Protein AF-A0A174LRN3-F1 (afdb_monomer)

Solvent-accessible surface area (backbone atoms only — not comparable to full-atom values): 9116 Å² total; per-residue (Å²): 109,70,68,57,56,53,48,56,55,48,45,70,36,76,68,25,45,50,39,50,44,39,72,75,38,53,70,63,30,55,72,66,82,42,63,54,65,62,38,51,49,53,53,50,51,53,53,50,51,53,51,51,52,53,49,51,54,50,30,63,75,64,74,51,86,61,80,75,64,53,63,59,51,55,54,53,50,54,49,22,37,53,54,7,37,71,74,67,43,91,68,58,70,70,49,47,55,50,11,33,53,53,15,48,51,51,53,50,53,53,52,50,55,57,62,67,67,64,83,72,66,80,92,51,41,70,60,50,49,51,54,47,52,51,50,59,57,43,50,60,56,48,50,51,51,53,52,50,51,52,50,52,53,54,59,55,54,59,70,65,74,80,116

InterPro domains:
  IPR001851 ABC transporter, permease [PF02653] (4-134)

Foldseek 3Di:
DVVLVVVVVVLPDPLNVLLVVCVVPVVVCVVVPHDSVVSVVVVVVVVVVVLVVVQVVVCVVVVHDDPVVSVVVVVLQVLLLVQLCVVQHDDDPVSSSRSSVVSVVVLVVQLVVQVVVVPDDDPCCVVVNVVSSVVVSVVVVVVVVVVVVVVVVVVV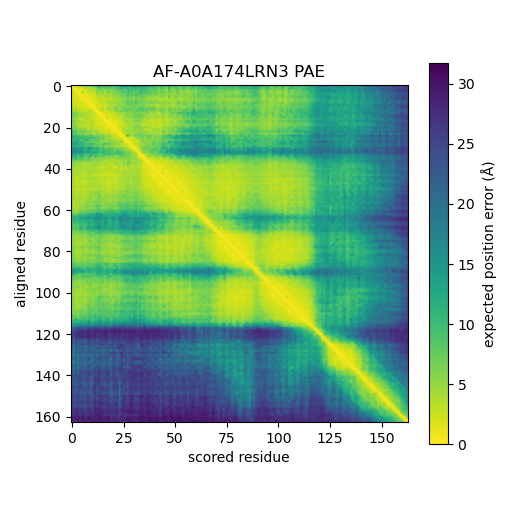VVVVVPD

Structure (mmCIF, N/CA/C/O backbone):
data_AF-A0A174LRN3-F1
#
_entry.id   AF-A0A174LRN3-F1
#
loop_
_atom_site.group_PDB
_atom_site.id
_atom_site.type_symbol
_atom_site.label_atom_id
_atom_site.label_alt_id
_atom_site.label_comp_id
_atom_site.label_asym_id
_atom_site.label_entity_id
_atom_si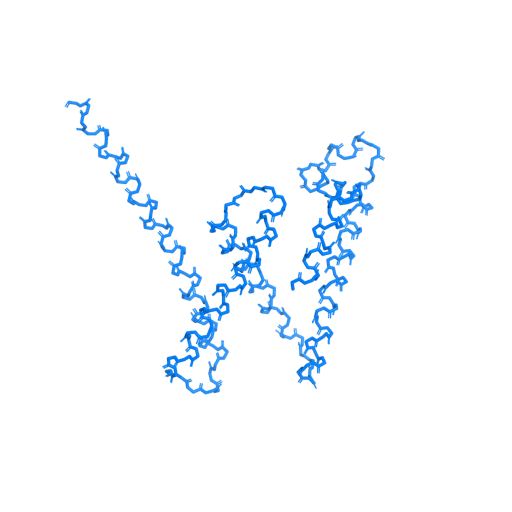te.label_seq_id
_atom_site.pdbx_PDB_ins_code
_atom_site.Cartn_x
_atom_site.Cartn_y
_atom_site.Cartn_z
_atom_site.occupancy
_atom_site.B_iso_or_equiv
_atom_site.auth_seq_id
_atom_site.auth_comp_id
_atom_site.auth_asym_id
_atom_site.auth_atom_id
_atom_site.pdbx_PDB_model_num
ATOM 1 N N . MET A 1 1 ? -6.057 -4.641 -8.594 1.00 70.81 1 MET A N 1
ATOM 2 C CA . MET A 1 1 ? -7.401 -4.181 -8.167 1.00 70.81 1 MET A CA 1
ATOM 3 C C . MET A 1 1 ? -8.215 -5.298 -7.516 1.00 70.81 1 MET A C 1
ATOM 5 O O . MET A 1 1 ? -8.666 -5.076 -6.403 1.00 70.81 1 MET A O 1
ATOM 9 N N . LEU A 1 2 ? -8.325 -6.497 -8.110 1.00 75.56 2 LEU A N 1
ATOM 10 C CA . LEU A 1 2 ? -9.038 -7.651 -7.515 1.00 75.56 2 LEU A CA 1
ATOM 11 C C . LEU A 1 2 ? -8.618 -7.983 -6.070 1.00 75.56 2 LEU A C 1
ATOM 13 O O . LEU A 1 2 ? -9.470 -8.080 -5.193 1.00 75.56 2 LEU A O 1
ATOM 17 N N . ALA A 1 3 ? -7.311 -8.053 -5.793 1.00 80.25 3 ALA A N 1
ATOM 18 C CA . ALA A 1 3 ? -6.804 -8.299 -4.438 1.00 80.25 3 ALA A CA 1
ATOM 19 C C . ALA A 1 3 ? -7.256 -7.236 -3.416 1.00 80.25 3 ALA A C 1
ATOM 21 O O . ALA A 1 3 ? -7.509 -7.561 -2.263 1.00 80.25 3 ALA A O 1
ATOM 22 N N . GLY A 1 4 ? -7.414 -5.976 -3.841 1.00 79.31 4 GLY A N 1
ATOM 23 C CA . GLY A 1 4 ? -7.894 -4.897 -2.974 1.00 79.31 4 GLY A CA 1
ATOM 24 C C . GLY A 1 4 ? -9.367 -5.056 -2.596 1.00 79.31 4 GLY A C 1
ATOM 25 O O . GLY A 1 4 ? -9.726 -4.827 -1.447 1.00 79.31 4 GLY A O 1
ATOM 26 N N . VAL A 1 5 ? -10.207 -5.513 -3.529 1.00 81.38 5 VAL A N 1
ATOM 27 C CA . VAL A 1 5 ? -11.627 -5.803 -3.260 1.00 81.38 5 VAL A CA 1
ATOM 28 C C . VAL A 1 5 ? -11.760 -6.971 -2.284 1.00 81.38 5 VAL A C 1
ATOM 30 O O . VAL A 1 5 ? -12.512 -6.882 -1.315 1.00 81.38 5 VAL A O 1
ATOM 33 N N . LEU A 1 6 ? -10.972 -8.030 -2.491 1.00 82.19 6 LEU A N 1
ATOM 34 C CA . LEU A 1 6 ? -10.947 -9.188 -1.599 1.00 82.19 6 LEU A CA 1
ATOM 35 C C . LEU A 1 6 ? -10.508 -8.800 -0.178 1.00 82.19 6 LEU A C 1
ATOM 37 O O . LEU A 1 6 ? -11.086 -9.260 0.802 1.00 82.19 6 LEU A O 1
ATOM 41 N N . LEU A 1 7 ? -9.517 -7.910 -0.067 1.00 82.88 7 LEU A N 1
ATOM 42 C CA . LEU A 1 7 ? -9.003 -7.417 1.210 1.00 82.88 7 LEU A CA 1
ATOM 43 C C . LEU A 1 7 ? -10.041 -6.557 1.938 1.00 82.88 7 LEU A C 1
ATOM 45 O O . LEU A 1 7 ? -10.243 -6.725 3.137 1.00 82.88 7 LEU A O 1
ATOM 49 N N . VAL A 1 8 ? -10.748 -5.680 1.221 1.00 81.94 8 VAL A N 1
ATOM 50 C CA . VAL A 1 8 ? -11.858 -4.896 1.785 1.00 81.94 8 VAL A CA 1
ATOM 51 C C . VAL A 1 8 ? -12.964 -5.809 2.317 1.00 81.94 8 VAL A C 1
ATOM 53 O O . VAL A 1 8 ? -13.452 -5.583 3.422 1.00 81.94 8 VAL A O 1
ATOM 56 N N . ALA A 1 9 ? -13.322 -6.860 1.575 1.00 80.38 9 ALA A N 1
ATOM 57 C CA . ALA A 1 9 ? -14.300 -7.845 2.030 1.00 80.38 9 ALA A CA 1
ATOM 58 C C . ALA A 1 9 ? -13.802 -8.610 3.270 1.00 80.38 9 ALA A C 1
ATOM 60 O O . ALA A 1 9 ? -14.537 -8.745 4.247 1.00 80.38 9 ALA A O 1
ATOM 61 N N . PHE A 1 10 ? -12.536 -9.040 3.275 1.00 82.81 10 PHE A N 1
ATOM 62 C CA . PHE A 1 10 ? -11.912 -9.722 4.411 1.00 82.81 10 PHE A CA 1
ATOM 63 C C . PHE A 1 10 ? -11.890 -8.849 5.673 1.00 82.81 10 PHE A C 1
ATOM 65 O O . PHE A 1 10 ? -12.254 -9.314 6.754 1.00 82.81 10 PHE A O 1
ATOM 72 N N . LEU A 1 11 ? -11.547 -7.566 5.550 1.00 78.88 11 LEU A N 1
ATOM 73 C CA . LEU A 1 11 ? -11.537 -6.640 6.685 1.00 78.88 11 LEU A CA 1
ATOM 74 C C . LEU A 1 11 ? -12.944 -6.247 7.174 1.00 78.88 11 LEU A C 1
ATOM 76 O O . LEU A 1 11 ? -13.070 -5.713 8.275 1.00 78.88 11 LEU A O 1
ATOM 80 N N . GLY A 1 12 ? -13.994 -6.538 6.402 1.00 79.62 12 GLY A N 1
ATOM 81 C CA . GLY A 1 12 ? -15.388 -6.431 6.841 1.00 79.62 12 GLY A CA 1
ATOM 82 C C . GLY A 1 12 ? -15.870 -7.604 7.704 1.00 79.62 12 GLY A C 1
ATOM 83 O O . GLY A 1 12 ? -16.946 -7.525 8.292 1.00 79.62 12 GLY A O 1
ATOM 84 N N . THR A 1 13 ? -15.101 -8.694 7.802 1.00 85.56 13 THR A N 1
ATOM 85 C CA . THR A 1 13 ? -15.461 -9.869 8.617 1.00 85.56 13 THR A CA 1
ATOM 86 C C . THR A 1 13 ? -15.170 -9.658 10.109 1.00 85.56 13 THR A C 1
ATOM 88 O O . THR A 1 13 ? -14.479 -8.717 10.493 1.00 85.56 13 THR A O 1
ATOM 91 N N . ARG A 1 14 ? -15.640 -10.569 10.978 1.00 79.69 14 ARG A N 1
ATOM 92 C CA . ARG A 1 14 ? -15.370 -10.525 12.433 1.00 79.69 14 ARG A CA 1
ATOM 93 C C . ARG A 1 14 ? -13.873 -10.470 12.764 1.00 79.69 14 ARG A C 1
ATOM 95 O O . ARG A 1 14 ? -13.481 -9.704 13.638 1.00 79.69 14 ARG A O 1
ATOM 102 N N . LEU A 1 15 ? -13.055 -11.233 12.035 1.00 79.50 15 LEU A N 1
ATOM 103 C CA . LEU A 1 15 ? -11.591 -11.208 12.150 1.00 79.50 15 LEU A CA 1
ATOM 104 C C . LEU A 1 15 ? -11.001 -9.884 11.644 1.00 79.50 15 LEU A C 1
ATOM 106 O O . LEU A 1 15 ? -10.091 -9.326 12.246 1.00 79.50 15 LEU A O 1
ATOM 110 N N . GLY A 1 16 ? -11.544 -9.338 10.559 1.00 82.19 16 GLY A N 1
ATOM 111 C CA . GLY A 1 16 ? -11.157 -8.027 10.041 1.00 82.19 16 GLY A CA 1
ATOM 112 C C . GLY A 1 16 ? -11.410 -6.879 11.021 1.00 82.19 16 GLY A C 1
ATOM 113 O O . GLY A 1 16 ? -10.548 -6.027 11.249 1.00 82.19 16 GLY A O 1
ATOM 114 N N . LEU A 1 17 ? -12.582 -6.894 11.654 1.00 81.50 17 LEU A N 1
ATOM 115 C CA . LEU A 1 17 ? -12.982 -5.916 12.661 1.00 81.50 17 LEU A CA 1
ATOM 116 C C . LEU A 1 17 ? -12.134 -6.028 13.933 1.00 81.50 17 LEU A C 1
ATOM 118 O O . LEU A 1 17 ? -11.754 -4.997 14.485 1.00 81.50 17 LEU A O 1
ATOM 122 N N . SER A 1 18 ? -11.770 -7.242 14.368 1.00 81.31 18 SER A N 1
ATOM 123 C CA . SER A 1 18 ? -10.875 -7.425 15.518 1.00 81.31 18 SER A CA 1
ATOM 124 C C . SER A 1 18 ? -9.456 -6.928 15.229 1.00 81.31 18 SER A C 1
ATOM 126 O O . SER A 1 18 ? -8.851 -6.288 16.091 1.00 81.31 18 SER A O 1
ATOM 128 N N . ILE A 1 19 ? -8.942 -7.132 14.007 1.00 83.81 19 ILE A N 1
ATOM 129 C CA . ILE A 1 19 ? -7.662 -6.552 13.555 1.00 83.81 19 ILE A CA 1
ATOM 130 C C . ILE A 1 19 ? -7.709 -5.030 13.630 1.00 83.81 19 ILE A C 1
ATOM 132 O O . ILE A 1 19 ? -6.785 -4.404 14.151 1.00 83.81 19 ILE A O 1
ATOM 136 N N . ARG A 1 20 ? -8.810 -4.429 13.182 1.00 81.75 20 ARG A N 1
ATOM 137 C CA . ARG A 1 20 ? -8.974 -2.978 13.202 1.00 81.75 20 ARG A CA 1
ATOM 138 C C . ARG A 1 20 ? -9.094 -2.417 14.618 1.00 81.75 20 ARG A C 1
ATOM 140 O O . ARG A 1 20 ? -8.432 -1.432 14.923 1.00 81.75 20 ARG A O 1
ATOM 147 N N . ALA A 1 21 ? -9.863 -3.074 15.485 1.00 80.25 21 ALA A N 1
ATOM 148 C CA . ALA A 1 21 ? -9.975 -2.708 16.896 1.00 80.25 21 ALA A CA 1
ATOM 149 C C . ALA A 1 21 ? -8.620 -2.800 17.618 1.00 80.25 21 ALA A C 1
ATOM 151 O O . ALA A 1 21 ? -8.287 -1.933 18.419 1.00 80.25 21 ALA A O 1
ATOM 152 N N . THR A 1 22 ? -7.803 -3.804 17.276 1.00 82.56 22 THR A N 1
ATOM 153 C CA . THR A 1 22 ? -6.445 -3.963 17.828 1.00 82.56 22 THR A CA 1
ATOM 154 C C . THR A 1 22 ? -5.500 -2.858 17.354 1.00 82.56 22 THR A C 1
ATOM 156 O O . THR A 1 22 ? -4.589 -2.474 18.084 1.00 82.56 22 THR A O 1
ATOM 159 N N . GLY A 1 23 ? -5.705 -2.346 16.137 1.00 78.12 23 GLY A N 1
ATOM 160 C CA . GLY A 1 23 ? -4.957 -1.211 15.596 1.00 78.12 23 GLY A CA 1
ATOM 161 C C . GLY A 1 23 ? -5.344 0.136 16.210 1.00 78.12 23 GLY A C 1
ATOM 162 O O . GLY A 1 23 ? -4.478 0.995 16.329 1.00 78.12 23 GLY A O 1
ATOM 163 N N . ASP A 1 24 ? -6.609 0.307 16.603 1.00 81.25 24 ASP A N 1
ATOM 164 C CA . ASP A 1 24 ? -7.126 1.548 17.197 1.00 81.25 24 ASP A CA 1
ATOM 165 C C . ASP A 1 24 ? -6.799 1.637 18.695 1.00 81.25 24 ASP A C 1
ATOM 167 O O . ASP A 1 24 ? -6.267 2.639 19.166 1.00 81.25 24 ASP A O 1
ATOM 171 N N . ASN A 1 25 ? -7.029 0.553 19.449 1.00 79.25 25 ASN A N 1
ATOM 172 C CA . ASN A 1 25 ? -6.640 0.498 20.853 1.00 79.25 25 ASN A CA 1
ATOM 173 C C . ASN A 1 25 ? -6.343 -0.929 21.342 1.00 79.25 25 ASN A C 1
ATOM 175 O O . ASN A 1 25 ? -7.246 -1.736 21.585 1.00 79.25 25 ASN A O 1
ATOM 179 N N . ARG A 1 26 ? -5.058 -1.225 21.567 1.00 74.44 26 ARG A N 1
ATOM 180 C CA . ARG A 1 26 ? -4.610 -2.539 22.059 1.00 74.44 26 ARG A CA 1
ATOM 181 C C . ARG A 1 26 ? -5.108 -2.846 23.469 1.00 74.44 26 ARG A C 1
ATOM 183 O O . ARG A 1 26 ? -5.411 -4.005 23.753 1.00 74.44 26 ARG A O 1
ATOM 190 N N . ASP A 1 27 ? -5.234 -1.832 24.321 1.00 73.25 27 ASP A N 1
ATOM 191 C CA . ASP A 1 27 ? -5.643 -2.016 25.716 1.00 73.25 27 ASP A CA 1
ATOM 192 C C . ASP A 1 27 ? -7.126 -2.398 25.831 1.00 73.25 27 ASP A C 1
ATOM 194 O O . ASP A 1 27 ? -7.485 -3.251 26.641 1.00 73.25 27 ASP A O 1
ATOM 198 N N . MET A 1 28 ? -7.977 -1.868 24.943 1.00 75.12 28 MET A N 1
ATOM 199 C CA . MET A 1 28 ? -9.397 -2.238 24.851 1.00 75.12 28 MET A CA 1
ATOM 200 C C . MET A 1 28 ? -9.599 -3.685 24.376 1.00 75.12 28 MET A C 1
ATOM 202 O O . MET A 1 28 ? -10.490 -4.392 24.846 1.00 75.12 28 MET A O 1
ATOM 206 N N . VAL A 1 29 ? -8.775 -4.149 23.434 1.00 75.00 29 VAL A N 1
ATOM 207 C CA . VAL A 1 29 ? -8.866 -5.528 22.931 1.00 75.00 29 VAL A CA 1
ATOM 208 C C . VAL A 1 29 ? -8.379 -6.519 23.985 1.00 75.00 29 VAL A C 1
ATOM 210 O O . VAL A 1 29 ? -9.004 -7.562 24.176 1.00 75.00 29 VAL A O 1
ATOM 213 N N . ARG A 1 30 ? -7.322 -6.159 24.724 1.00 72.94 30 ARG A N 1
ATOM 214 C CA . ARG A 1 30 ? -6.778 -6.973 25.815 1.00 72.94 30 ARG A CA 1
ATOM 215 C C . ARG A 1 30 ? -7.777 -7.159 26.964 1.00 72.94 30 ARG A C 1
ATOM 217 O O . ARG A 1 30 ? -7.782 -8.230 27.565 1.00 72.94 30 ARG A O 1
ATOM 224 N N . SER A 1 31 ? -8.623 -6.166 27.251 1.00 73.00 31 SER A N 1
ATOM 225 C CA . SER A 1 31 ? -9.692 -6.283 28.255 1.00 73.00 31 SER A CA 1
ATOM 226 C C . SER A 1 31 ? -10.938 -7.025 27.749 1.00 73.00 31 SER A C 1
ATOM 228 O O . SER A 1 31 ? -11.658 -7.607 28.554 1.00 73.00 31 SER A O 1
ATOM 230 N N . SER A 1 32 ? -11.168 -7.084 26.431 1.00 70.25 32 SER A N 1
ATOM 231 C CA . SER A 1 32 ? -12.334 -7.746 25.809 1.00 70.25 32 SER A CA 1
ATOM 232 C C . SER A 1 32 ? -12.154 -9.251 25.539 1.00 70.25 32 SER A C 1
ATOM 234 O O . SER A 1 32 ? -12.770 -9.790 24.622 1.00 70.25 32 SER A O 1
ATOM 236 N N . SER A 1 33 ? -11.296 -9.949 26.293 1.00 71.88 33 SER A N 1
ATOM 237 C CA . SER A 1 33 ? -10.995 -11.390 26.130 1.00 71.88 33 SER A CA 1
ATOM 238 C C . SER A 1 33 ? -10.449 -11.811 24.751 1.00 71.88 33 SER A C 1
ATOM 240 O O . SER A 1 33 ? -10.318 -13.004 24.476 1.00 71.88 33 SER A O 1
ATOM 242 N N . ILE A 1 34 ? -10.087 -10.864 23.881 1.00 73.31 34 ILE A N 1
ATOM 243 C CA . ILE A 1 34 ? -9.491 -11.137 22.570 1.00 73.31 34 ILE A CA 1
ATOM 244 C C . ILE A 1 34 ? -7.972 -11.039 22.707 1.00 73.31 34 ILE A C 1
ATOM 246 O O . ILE A 1 34 ? -7.445 -10.062 23.233 1.00 73.31 34 ILE A O 1
ATOM 250 N N . ASN A 1 35 ? -7.242 -12.037 22.205 1.00 79.69 35 ASN A N 1
ATOM 251 C CA . ASN A 1 35 ? -5.783 -12.011 22.242 1.00 79.69 35 ASN A CA 1
ATOM 252 C C . ASN A 1 35 ? -5.235 -11.026 21.178 1.00 79.69 35 ASN A C 1
ATOM 254 O O . ASN A 1 35 ? -5.363 -11.297 19.973 1.00 79.69 35 ASN A O 1
ATOM 258 N N . PRO A 1 36 ? -4.597 -9.905 21.579 1.00 79.75 36 PRO A N 1
ATOM 259 C CA . PRO A 1 36 ? -4.071 -8.927 20.630 1.00 79.75 36 PRO A CA 1
ATOM 260 C C . PRO A 1 36 ? -2.939 -9.524 19.789 1.00 79.75 36 PRO A C 1
ATOM 262 O O . PRO A 1 36 ? -2.845 -9.239 18.598 1.00 79.75 36 PRO A O 1
ATOM 265 N N . ASN A 1 37 ? -2.113 -10.399 20.378 1.00 84.25 37 ASN A N 1
ATOM 266 C CA . ASN A 1 37 ? -0.981 -11.019 19.689 1.00 84.25 37 ASN A CA 1
ATOM 267 C C . ASN A 1 37 ? -1.459 -11.925 18.553 1.00 84.25 37 ASN A C 1
ATOM 269 O O . ASN A 1 37 ? -0.927 -11.838 17.454 1.00 84.25 37 ASN A O 1
ATOM 273 N N . PHE A 1 38 ? -2.500 -12.734 18.778 1.00 83.94 38 PHE A N 1
ATOM 274 C CA . PHE A 1 38 ? -3.080 -13.576 17.723 1.00 83.94 38 PHE A CA 1
ATOM 275 C C . PHE A 1 38 ? -3.594 -12.735 16.549 1.00 83.94 38 PHE A C 1
ATOM 277 O O . PHE A 1 38 ? -3.319 -13.023 15.385 1.00 83.94 38 PHE A O 1
ATOM 284 N N . THR A 1 39 ? -4.282 -11.643 16.869 1.00 85.75 39 THR A N 1
ATOM 285 C CA . THR A 1 39 ? -4.856 -10.739 15.874 1.00 85.75 39 THR A CA 1
ATOM 286 C C . THR A 1 39 ? -3.773 -10.014 15.059 1.00 85.75 39 THR A C 1
ATOM 288 O O . THR A 1 39 ? -3.875 -9.922 13.834 1.00 85.75 39 THR A O 1
ATOM 291 N N . ILE A 1 40 ? -2.702 -9.553 15.714 1.00 87.19 40 ILE A N 1
ATOM 292 C CA . ILE A 1 40 ? -1.537 -8.940 15.055 1.00 87.19 40 ILE A CA 1
ATOM 293 C C . ILE A 1 40 ? -0.827 -9.955 14.158 1.00 87.19 40 ILE A C 1
ATOM 295 O O . ILE A 1 40 ? -0.509 -9.626 13.017 1.00 87.19 40 ILE A O 1
ATOM 299 N N . THR A 1 41 ? -0.609 -11.182 14.638 1.00 89.25 41 THR A N 1
ATOM 300 C CA . THR A 1 41 ? 0.047 -12.242 13.864 1.00 89.25 41 THR A CA 1
ATOM 301 C C . THR A 1 41 ? -0.727 -12.553 12.591 1.00 89.25 41 THR A C 1
ATOM 303 O O . THR A 1 41 ? -0.126 -12.589 11.522 1.00 89.25 41 THR A O 1
ATOM 306 N N . ILE A 1 42 ? -2.056 -12.693 12.660 1.00 88.00 42 ILE A N 1
ATOM 307 C CA . ILE A 1 42 ? -2.882 -12.907 11.461 1.00 88.00 42 ILE A CA 1
ATOM 308 C C . ILE A 1 42 ? -2.733 -11.738 10.486 1.00 88.00 42 ILE A C 1
ATOM 310 O O . ILE A 1 42 ? -2.498 -11.961 9.298 1.00 88.00 42 ILE A O 1
ATOM 314 N N . GLY A 1 43 ? -2.833 -10.498 10.973 1.00 87.62 43 GLY A N 1
ATOM 315 C CA . GLY A 1 43 ? -2.669 -9.312 10.131 1.00 87.62 43 GLY A CA 1
ATOM 316 C C . GLY A 1 43 ? -1.305 -9.273 9.435 1.00 87.62 43 GLY A C 1
ATOM 317 O O . GLY A 1 43 ? -1.231 -9.029 8.230 1.00 87.62 43 GLY A O 1
ATOM 318 N N . LEU A 1 44 ? -0.235 -9.582 10.172 1.00 89.44 44 LEU A N 1
ATOM 319 C CA . LEU A 1 44 ? 1.130 -9.611 9.654 1.00 89.44 44 LEU A CA 1
ATOM 320 C C . LEU A 1 44 ? 1.333 -10.748 8.642 1.00 89.44 44 LEU A C 1
ATOM 322 O O . LEU A 1 44 ? 1.920 -10.528 7.584 1.00 89.44 44 LEU A O 1
ATOM 326 N N . CYS A 1 45 ? 0.805 -11.942 8.921 1.00 91.44 45 CYS A N 1
ATOM 327 C CA . CYS A 1 45 ? 0.835 -13.076 7.999 1.00 91.44 45 CYS A CA 1
ATOM 328 C C . CYS A 1 45 ? 0.129 -12.744 6.680 1.00 91.44 45 CYS A C 1
ATOM 330 O O . CYS A 1 45 ? 0.692 -12.991 5.617 1.00 91.44 45 CYS A O 1
ATOM 332 N N . VAL A 1 46 ? -1.063 -12.140 6.729 1.00 90.00 46 VAL A N 1
ATOM 333 C CA . VAL A 1 46 ? -1.813 -11.750 5.523 1.00 90.00 46 VAL A CA 1
ATOM 334 C C . VAL A 1 46 ? -1.067 -10.669 4.733 1.00 90.00 46 VAL A C 1
ATOM 336 O O . VAL A 1 46 ? -0.942 -10.781 3.513 1.00 90.00 46 VAL A O 1
ATOM 339 N N . ALA A 1 47 ? -0.526 -9.650 5.407 1.00 88.94 47 ALA A N 1
ATOM 340 C CA . ALA A 1 47 ? 0.246 -8.589 4.757 1.00 88.94 47 ALA A CA 1
ATOM 341 C C . ALA A 1 47 ? 1.507 -9.133 4.062 1.00 88.94 47 ALA A C 1
ATOM 343 O O . ALA A 1 47 ? 1.777 -8.803 2.902 1.00 88.94 47 ALA A O 1
ATOM 344 N N . ASN A 1 48 ? 2.247 -10.014 4.739 1.00 92.38 48 ASN A N 1
ATOM 345 C CA . ASN A 1 48 ? 3.453 -10.631 4.192 1.00 92.38 48 ASN A CA 1
ATOM 346 C C . ASN A 1 48 ? 3.136 -11.616 3.063 1.00 92.38 48 ASN A C 1
ATOM 348 O O . ASN A 1 48 ? 3.844 -11.621 2.058 1.00 92.38 48 ASN A O 1
ATOM 352 N N . ALA A 1 49 ? 2.053 -12.391 3.168 1.00 91.88 49 ALA A N 1
ATOM 353 C CA . ALA A 1 49 ? 1.619 -13.296 2.106 1.00 91.88 49 ALA A CA 1
ATOM 354 C C . ALA A 1 49 ? 1.277 -12.534 0.816 1.00 91.88 49 ALA A C 1
ATOM 356 O O . ALA A 1 49 ? 1.736 -12.906 -0.262 1.00 91.88 49 ALA A O 1
ATOM 357 N N . L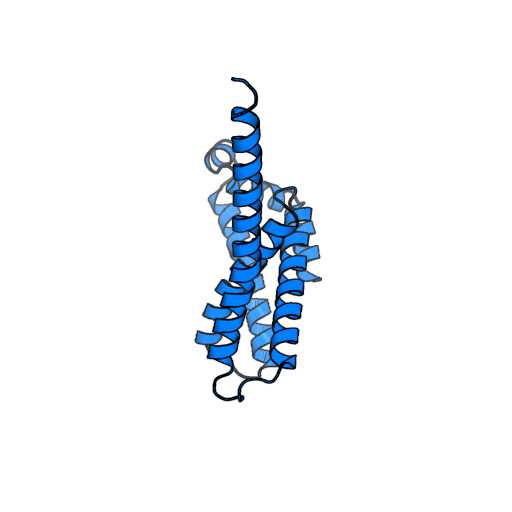EU A 1 50 ? 0.532 -11.428 0.918 1.00 89.12 50 LEU A N 1
ATOM 358 C CA . LEU A 1 50 ? 0.203 -10.579 -0.232 1.00 89.12 50 LEU A CA 1
ATOM 359 C C . LEU A 1 50 ? 1.444 -9.909 -0.834 1.00 89.12 50 LEU A C 1
ATOM 361 O O . LEU A 1 50 ? 1.573 -9.835 -2.057 1.00 89.12 50 LEU A O 1
ATOM 365 N N . THR A 1 51 ? 2.366 -9.452 0.015 1.00 88.75 51 THR A N 1
ATOM 366 C CA . THR A 1 51 ? 3.628 -8.837 -0.422 1.00 88.75 51 THR A CA 1
ATOM 367 C C . THR A 1 51 ? 4.501 -9.851 -1.160 1.00 88.75 51 THR A C 1
ATOM 369 O O . THR A 1 51 ? 4.959 -9.575 -2.269 1.00 88.75 51 THR A O 1
ATOM 372 N N . GLY A 1 52 ? 4.670 -11.051 -0.597 1.00 88.94 52 GLY A N 1
ATOM 373 C CA . GLY A 1 52 ? 5.423 -12.142 -1.213 1.00 88.94 52 GLY A CA 1
ATOM 374 C C . GLY A 1 52 ? 4.805 -12.613 -2.527 1.00 88.94 52 GLY A C 1
ATOM 375 O O . GLY A 1 52 ? 5.516 -12.754 -3.519 1.00 88.94 52 GLY A O 1
ATOM 376 N N . LEU A 1 53 ? 3.478 -12.764 -2.577 1.00 90.12 53 LEU A N 1
ATOM 377 C CA . LEU A 1 53 ? 2.753 -13.122 -3.800 1.00 90.12 53 LEU A CA 1
ATOM 378 C C . LEU A 1 53 ? 2.946 -12.065 -4.897 1.00 90.12 53 LEU A C 1
ATOM 380 O O . LEU A 1 53 ? 3.246 -12.405 -6.040 1.00 90.12 53 LEU A O 1
ATOM 384 N N . SER A 1 54 ? 2.833 -10.779 -4.552 1.00 87.81 54 SER A N 1
ATOM 385 C CA . SER A 1 54 ? 3.099 -9.691 -5.498 1.00 87.81 54 SER A CA 1
ATOM 386 C C . SER A 1 54 ? 4.548 -9.717 -5.992 1.00 87.81 54 SER A C 1
ATOM 388 O O . SER A 1 54 ? 4.787 -9.518 -7.181 1.00 87.81 54 SER A O 1
ATOM 390 N N . GLY A 1 55 ? 5.510 -9.976 -5.103 1.00 85.75 55 GLY A N 1
ATOM 391 C CA . GLY A 1 55 ? 6.924 -10.106 -5.455 1.00 85.75 55 GLY A CA 1
ATOM 392 C C . GLY A 1 55 ? 7.190 -11.277 -6.400 1.00 85.75 55 GLY A C 1
ATOM 393 O O . GLY A 1 55 ? 7.884 -11.106 -7.398 1.00 85.75 55 GLY A O 1
ATOM 394 N N . ALA A 1 56 ? 6.576 -12.436 -6.149 1.00 87.75 56 ALA A N 1
ATOM 395 C CA . ALA A 1 56 ? 6.698 -13.619 -6.997 1.00 87.75 56 ALA A CA 1
ATOM 396 C C . ALA A 1 56 ? 6.165 -13.369 -8.417 1.00 87.75 56 ALA A C 1
ATOM 398 O O . ALA A 1 56 ? 6.835 -13.705 -9.392 1.00 87.75 56 ALA A O 1
ATOM 399 N N . VAL A 1 57 ? 5.000 -12.723 -8.548 1.00 88.69 57 VAL A N 1
ATOM 400 C CA . VAL A 1 57 ? 4.421 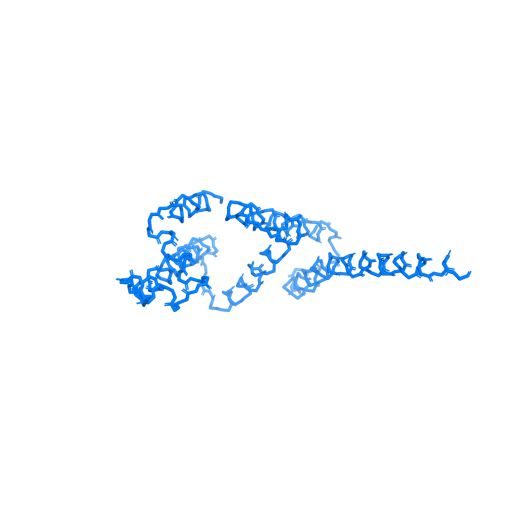-12.365 -9.857 1.00 88.69 57 VAL A CA 1
ATOM 401 C C . VAL A 1 57 ? 5.329 -11.396 -10.619 1.00 88.69 57 VAL A C 1
ATOM 403 O O . VAL A 1 57 ? 5.546 -11.559 -11.819 1.00 88.69 57 VAL A O 1
ATOM 406 N N . VAL A 1 58 ? 5.899 -10.402 -9.933 1.00 84.38 58 VAL A N 1
ATOM 407 C CA . VAL A 1 58 ? 6.826 -9.442 -10.550 1.00 84.38 58 VAL A CA 1
ATOM 408 C C . VAL A 1 58 ? 8.141 -10.115 -10.956 1.00 84.38 58 VAL A C 1
ATOM 410 O O . VAL A 1 58 ? 8.633 -9.854 -12.052 1.00 84.38 58 VAL A O 1
ATOM 413 N N . GLY A 1 59 ? 8.682 -11.007 -10.124 1.00 84.88 59 GLY A N 1
ATOM 414 C CA . GLY A 1 59 ? 9.888 -11.778 -10.435 1.00 84.88 59 GLY A CA 1
ATOM 415 C C . GLY A 1 59 ? 9.700 -12.689 -11.649 1.00 84.88 59 GLY A C 1
ATOM 416 O O . GLY A 1 59 ? 10.567 -12.741 -12.520 1.00 84.88 59 GLY A O 1
ATOM 417 N N . GLN A 1 60 ? 8.533 -13.330 -11.775 1.00 87.75 60 GLN A N 1
ATOM 418 C CA . GLN A 1 60 ? 8.183 -14.088 -12.980 1.00 87.75 60 GLN A CA 1
ATOM 419 C C . GLN A 1 60 ? 8.086 -13.188 -14.219 1.00 87.75 60 GLN A C 1
ATOM 421 O O . GLN A 1 60 ? 8.610 -13.541 -15.273 1.00 87.75 60 GLN A O 1
ATOM 426 N N . ALA A 1 61 ? 7.466 -12.010 -14.098 1.00 86.19 61 ALA A N 1
ATOM 427 C CA . ALA A 1 61 ? 7.323 -11.074 -15.213 1.00 86.19 61 ALA A CA 1
ATOM 428 C C . ALA A 1 61 ? 8.670 -10.514 -15.703 1.00 86.19 61 ALA A C 1
ATOM 430 O O . ALA A 1 61 ? 8.863 -10.336 -16.905 1.00 86.19 61 ALA A O 1
ATOM 431 N N . GLN A 1 62 ? 9.606 -10.249 -14.788 1.00 81.69 62 GLN A N 1
ATOM 432 C CA . GLN A 1 62 ? 10.927 -9.704 -15.117 1.00 81.69 62 GLN A CA 1
ATOM 433 C C . GLN A 1 62 ? 11.975 -10.785 -15.427 1.00 81.69 62 GLN A C 1
ATOM 435 O O . GLN A 1 62 ? 13.062 -10.447 -15.889 1.00 81.69 62 GLN A O 1
ATOM 440 N N . LYS A 1 63 ? 11.665 -12.072 -15.189 1.00 85.19 63 LYS A N 1
ATOM 441 C CA . LYS A 1 63 ? 12.584 -13.225 -15.323 1.00 85.19 63 LYS A CA 1
ATOM 442 C C . LYS A 1 63 ? 13.903 -13.069 -14.550 1.00 85.19 63 LYS A C 1
ATOM 444 O O . LYS A 1 63 ? 14.877 -13.756 -14.841 1.00 85.19 63 LYS A O 1
ATOM 449 N N . THR A 1 64 ? 13.939 -12.166 -13.576 1.00 76.94 64 THR A N 1
ATOM 450 C CA . THR A 1 64 ? 15.105 -11.865 -12.750 1.00 76.94 64 THR A CA 1
ATOM 451 C C . THR A 1 64 ? 14.638 -11.525 -11.341 1.00 76.94 64 THR A C 1
ATOM 453 O O . THR A 1 64 ? 13.535 -11.002 -11.156 1.00 76.94 64 THR A O 1
ATOM 456 N N . ALA A 1 65 ? 15.464 -11.829 -10.344 1.00 72.12 65 ALA A N 1
ATOM 457 C CA . ALA A 1 65 ? 15.166 -11.569 -8.942 1.00 72.12 65 ALA A CA 1
ATOM 458 C C . ALA A 1 65 ? 16.346 -10.832 -8.304 1.00 72.12 65 ALA A C 1
ATOM 460 O O . ALA A 1 65 ? 17.430 -11.390 -8.167 1.00 72.12 65 ALA A O 1
ATOM 461 N N . ASP A 1 66 ? 16.122 -9.575 -7.919 1.00 76.25 66 ASP A N 1
ATOM 462 C CA . ASP A 1 66 ? 17.116 -8.732 -7.253 1.00 76.25 66 ASP A CA 1
ATOM 463 C C . ASP A 1 66 ? 16.541 -8.196 -5.934 1.00 76.25 66 ASP A C 1
ATOM 465 O O . ASP A 1 66 ? 15.432 -7.654 -5.901 1.00 76.25 66 ASP A O 1
ATOM 469 N N . ILE A 1 67 ? 17.300 -8.341 -4.844 1.00 74.19 67 ILE A N 1
ATOM 470 C CA . ILE A 1 67 ? 16.884 -7.978 -3.479 1.00 74.19 67 ILE A CA 1
ATOM 471 C C . ILE A 1 67 ? 16.710 -6.456 -3.340 1.00 74.19 67 ILE A C 1
ATOM 473 O O . ILE A 1 67 ? 15.814 -5.989 -2.634 1.00 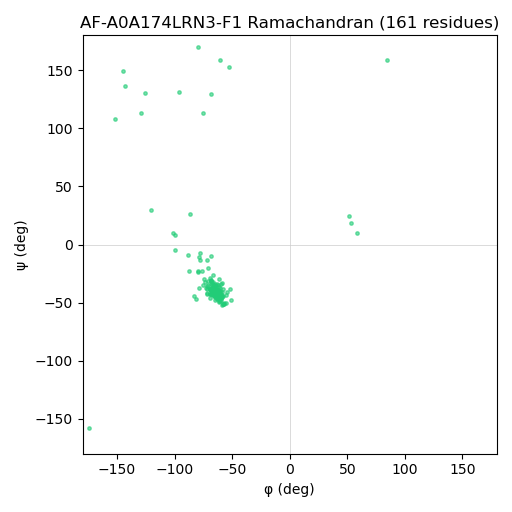74.19 67 ILE A O 1
ATOM 477 N N . ASN A 1 68 ? 17.499 -5.662 -4.067 1.00 74.06 68 ASN A N 1
ATOM 478 C CA . ASN A 1 68 ? 17.440 -4.200 -4.023 1.00 74.06 68 ASN A CA 1
ATOM 479 C C . ASN A 1 68 ? 16.172 -3.646 -4.681 1.00 74.06 68 ASN A C 1
ATOM 481 O O . ASN A 1 68 ? 15.765 -2.518 -4.395 1.00 74.06 68 ASN A O 1
ATOM 485 N N . SER A 1 69 ? 15.511 -4.434 -5.534 1.00 67.75 69 SER A N 1
ATOM 486 C CA . SER A 1 69 ? 14.276 -4.010 -6.202 1.00 67.75 69 SER A CA 1
ATOM 487 C C . SER A 1 69 ? 13.115 -3.817 -5.221 1.00 67.75 69 SER A C 1
ATOM 489 O O . SER A 1 69 ? 12.225 -3.006 -5.476 1.00 67.75 69 SER A O 1
ATOM 491 N N . GLY A 1 70 ? 13.130 -4.511 -4.076 1.00 69.81 70 GLY A N 1
ATOM 492 C CA . GLY A 1 70 ? 12.060 -4.453 -3.076 1.00 69.81 70 GLY A CA 1
ATOM 493 C C . GLY A 1 70 ? 12.021 -3.150 -2.273 1.00 69.81 70 GLY A C 1
ATOM 494 O O . GLY A 1 70 ? 10.941 -2.621 -2.005 1.00 69.81 70 GLY A O 1
ATOM 495 N N . THR A 1 71 ? 13.183 -2.589 -1.930 1.00 75.00 71 THR A N 1
ATOM 496 C CA . THR A 1 71 ? 13.287 -1.417 -1.043 1.00 75.00 71 THR A CA 1
ATOM 497 C C . THR A 1 71 ? 12.595 -0.187 -1.635 1.00 75.00 71 THR A C 1
ATOM 499 O O . THR A 1 71 ? 11.864 0.517 -0.939 1.00 75.00 71 THR A O 1
ATOM 502 N N . GLY A 1 72 ? 12.749 0.042 -2.945 1.00 73.38 72 GLY A N 1
ATOM 503 C CA . GLY A 1 72 ? 12.090 1.153 -3.640 1.00 73.38 72 GLY A CA 1
ATOM 504 C C . GLY A 1 72 ? 10.568 0.998 -3.725 1.00 73.38 72 GLY A C 1
ATOM 505 O O . GLY A 1 72 ? 9.837 1.983 -3.642 1.00 73.38 72 GLY A O 1
ATOM 506 N N . ILE A 1 73 ? 10.074 -0.238 -3.829 1.00 80.25 73 ILE A N 1
ATOM 507 C CA . ILE A 1 73 ? 8.642 -0.528 -3.973 1.00 80.25 73 ILE A CA 1
ATOM 508 C C . ILE A 1 73 ? 7.870 -0.156 -2.703 1.00 80.25 73 ILE A C 1
ATOM 510 O O . ILE A 1 73 ? 6.779 0.408 -2.804 1.00 80.25 73 ILE A O 1
ATOM 514 N N . VAL A 1 74 ? 8.435 -0.402 -1.515 1.00 83.31 74 VAL A N 1
ATOM 515 C CA . VAL A 1 74 ? 7.797 -0.032 -0.237 1.00 83.31 74 VAL A CA 1
ATOM 516 C C . VAL A 1 74 ? 7.642 1.487 -0.124 1.00 83.31 74 VAL A C 1
ATOM 518 O O . VAL A 1 74 ? 6.564 1.975 0.219 1.00 83.31 74 VAL A O 1
ATOM 521 N N . VAL A 1 75 ? 8.686 2.244 -0.480 1.00 80.56 75 VAL A N 1
ATOM 522 C CA . VAL A 1 75 ? 8.667 3.717 -0.458 1.00 80.56 75 VAL A CA 1
ATOM 523 C C . VAL A 1 75 ? 7.623 4.267 -1.432 1.00 80.56 75 VAL A C 1
ATOM 525 O O . VAL A 1 75 ? 6.822 5.126 -1.061 1.00 80.56 75 VAL A O 1
ATOM 528 N N . ILE A 1 76 ? 7.577 3.739 -2.659 1.00 78.56 76 ILE A N 1
ATOM 529 C CA . ILE A 1 76 ? 6.579 4.130 -3.667 1.00 78.56 76 ILE A CA 1
ATOM 530 C C . ILE A 1 76 ? 5.160 3.793 -3.186 1.00 78.56 76 ILE A C 1
ATOM 532 O O . ILE A 1 76 ? 4.242 4.597 -3.366 1.00 78.56 76 ILE A O 1
ATOM 536 N N . GLY A 1 77 ? 4.971 2.640 -2.539 1.00 84.56 77 GLY A N 1
ATOM 537 C CA . GLY A 1 77 ? 3.688 2.226 -1.972 1.00 84.56 77 GLY A CA 1
ATOM 538 C C . GLY A 1 77 ? 3.176 3.191 -0.902 1.00 84.56 77 GLY A C 1
ATOM 539 O O . GLY A 1 77 ? 2.035 3.651 -0.985 1.00 84.56 77 GLY A O 1
ATOM 540 N N . LEU A 1 78 ? 4.032 3.559 0.057 1.00 84.25 78 LEU A N 1
ATOM 541 C CA . LEU A 1 78 ? 3.705 4.547 1.091 1.00 84.25 78 LEU A CA 1
ATOM 542 C C . LEU A 1 78 ? 3.418 5.930 0.490 1.00 84.25 78 LEU A C 1
ATOM 544 O O . LEU A 1 78 ? 2.469 6.594 0.904 1.00 84.25 78 LEU A O 1
ATOM 548 N N . ALA A 1 79 ? 4.169 6.349 -0.531 1.00 81.19 79 ALA A N 1
ATOM 549 C CA . ALA A 1 79 ? 3.908 7.605 -1.230 1.00 81.19 79 ALA A CA 1
ATOM 550 C C . ALA A 1 79 ? 2.531 7.612 -1.919 1.00 81.19 79 ALA A C 1
ATOM 552 O O . ALA A 1 79 ? 1.777 8.575 -1.776 1.00 81.19 79 ALA A O 1
ATOM 553 N N . CYS A 1 80 ? 2.166 6.533 -2.620 1.00 82.81 80 CYS A N 1
ATOM 554 C CA . CYS A 1 80 ? 0.855 6.400 -3.264 1.00 82.81 80 CYS A CA 1
ATOM 555 C C . CYS A 1 80 ? -0.294 6.413 -2.245 1.00 82.81 80 CYS A C 1
ATOM 557 O O . CYS A 1 80 ? -1.329 7.027 -2.509 1.00 82.81 80 CYS A O 1
ATOM 559 N N . LEU A 1 81 ? -0.106 5.770 -1.085 1.00 84.44 81 LEU A N 1
ATOM 560 C CA . LEU A 1 81 ? -1.050 5.808 0.036 1.00 84.44 81 LEU A CA 1
ATOM 561 C C . LEU A 1 81 ? -1.273 7.249 0.512 1.00 84.44 81 LEU A C 1
ATOM 563 O O . LEU A 1 81 ? -2.417 7.692 0.566 1.00 84.44 81 LEU A O 1
ATOM 567 N N . ILE A 1 82 ? -0.196 7.991 0.791 1.00 82.75 82 ILE A N 1
ATOM 568 C CA . ILE A 1 82 ? -0.266 9.381 1.268 1.00 82.75 82 ILE A CA 1
ATOM 569 C C . ILE A 1 82 ? -0.948 10.274 0.227 1.00 82.75 82 ILE A C 1
ATOM 571 O O . ILE A 1 82 ? -1.886 11.000 0.558 1.00 82.75 82 ILE A O 1
ATOM 575 N N . ILE A 1 83 ? -0.522 10.200 -1.040 1.00 79.81 83 ILE A N 1
ATOM 576 C CA . ILE A 1 83 ? -1.125 10.968 -2.140 1.00 79.81 83 ILE A CA 1
ATOM 577 C C . ILE A 1 83 ? -2.628 10.687 -2.213 1.00 79.81 83 ILE A C 1
ATOM 579 O O . ILE A 1 83 ? -3.433 11.618 -2.219 1.00 79.81 83 ILE A O 1
ATOM 583 N N . GLY A 1 84 ? -3.005 9.410 -2.221 1.00 82.12 84 GLY A N 1
ATOM 584 C CA . GLY A 1 84 ? -4.392 8.975 -2.258 1.00 82.12 84 GLY A CA 1
ATOM 585 C C . GLY A 1 84 ? -5.220 9.518 -1.097 1.00 82.12 84 GLY A C 1
ATOM 586 O O . GLY A 1 84 ? -6.285 10.103 -1.311 1.00 82.12 84 GLY A O 1
ATOM 587 N N . GLU A 1 85 ? -4.726 9.348 0.131 1.00 82.75 85 GLU A N 1
ATOM 588 C CA . GLU A 1 85 ? -5.405 9.784 1.356 1.00 82.75 85 GLU A CA 1
ATOM 589 C C . GLU A 1 85 ? -5.587 11.305 1.381 1.00 82.75 85 GLU A C 1
ATOM 591 O O . GLU A 1 85 ? -6.630 11.792 1.815 1.00 82.75 85 GLU A O 1
ATOM 596 N N . THR A 1 86 ? -4.628 12.068 0.845 1.00 79.62 86 THR A N 1
ATOM 597 C CA . THR A 1 86 ? -4.754 13.530 0.777 1.00 79.62 86 THR A CA 1
ATOM 598 C C . THR A 1 86 ? -5.817 14.020 -0.209 1.00 79.62 86 THR A C 1
ATOM 600 O O . THR A 1 86 ? -6.389 15.087 0.005 1.00 79.62 86 THR A O 1
ATOM 603 N N . ILE A 1 87 ? -6.100 13.261 -1.273 1.00 76.56 87 ILE A N 1
ATOM 604 C CA . ILE A 1 87 ? -7.102 13.622 -2.287 1.00 76.56 87 ILE A CA 1
ATOM 605 C C . ILE A 1 87 ? -8.507 13.220 -1.830 1.00 76.56 87 ILE A C 1
ATOM 607 O O . ILE A 1 87 ? -9.451 13.992 -1.977 1.00 76.56 87 ILE A O 1
ATOM 611 N N . VAL A 1 88 ? -8.649 12.010 -1.285 1.00 76.94 88 VAL A N 1
ATOM 612 C CA . VAL A 1 88 ? -9.953 11.431 -0.915 1.00 76.94 88 VAL A CA 1
ATOM 613 C C . VAL A 1 88 ? -10.378 11.816 0.510 1.00 76.94 88 VAL A C 1
ATOM 615 O O . VAL A 1 88 ? -11.571 11.844 0.815 1.00 76.94 88 VAL A O 1
ATOM 618 N N . GLY A 1 89 ? -9.422 12.167 1.371 1.00 66.62 89 GLY A N 1
ATOM 619 C CA . GLY A 1 89 ? -9.646 12.520 2.769 1.00 66.62 89 GLY A CA 1
ATOM 620 C C . GLY A 1 89 ? -9.717 11.308 3.705 1.00 66.62 89 GLY A C 1
ATOM 621 O O . GLY A 1 89 ? -9.992 10.176 3.297 1.00 66.62 89 GLY A O 1
ATOM 622 N N . ARG A 1 90 ? -9.482 11.554 5.002 1.00 64.38 90 ARG A N 1
ATOM 623 C CA . ARG A 1 90 ? -9.590 10.536 6.061 1.00 64.38 90 ARG A CA 1
ATOM 624 C C . ARG A 1 90 ? -11.045 10.120 6.264 1.00 64.38 90 ARG A C 1
ATOM 626 O O . ARG A 1 90 ? -11.921 10.965 6.433 1.00 64.38 90 ARG A O 1
ATOM 633 N N . GLY A 1 91 ? -11.316 8.816 6.266 1.00 65.12 91 GLY A N 1
ATOM 634 C CA . GLY A 1 91 ? -12.675 8.306 6.437 1.00 65.12 91 GLY A CA 1
ATOM 635 C C . GLY A 1 91 ? -12.766 6.785 6.537 1.00 65.12 91 GLY A C 1
ATOM 636 O O . GLY A 1 91 ? -11.807 6.109 6.899 1.00 65.12 91 GLY A O 1
ATOM 637 N N . ALA A 1 92 ? -13.951 6.245 6.230 1.00 71.44 92 ALA A N 1
ATOM 638 C CA . ALA A 1 92 ? -14.237 4.812 6.294 1.00 71.44 92 ALA A CA 1
ATOM 639 C C . ALA A 1 92 ? -13.213 3.971 5.511 1.00 71.44 92 ALA A C 1
ATOM 641 O O . ALA A 1 92 ? -12.660 4.418 4.510 1.00 71.44 92 ALA A O 1
ATOM 642 N N . MET A 1 93 ? -13.017 2.718 5.925 1.00 71.69 93 MET A N 1
ATOM 643 C CA . MET A 1 93 ? -12.035 1.810 5.323 1.00 71.69 93 MET A CA 1
ATOM 644 C C . MET A 1 93 ? -12.174 1.699 3.794 1.00 71.69 93 MET A C 1
ATOM 646 O O . MET A 1 93 ? -11.179 1.695 3.075 1.00 71.69 93 MET A O 1
ATOM 650 N N . PHE A 1 94 ? -13.413 1.686 3.296 1.00 74.38 94 PHE A N 1
ATOM 651 C CA . PHE A 1 94 ? -13.709 1.675 1.865 1.00 74.38 94 PHE A CA 1
ATOM 652 C C . PHE A 1 94 ? -13.149 2.908 1.138 1.00 74.38 94 PHE A C 1
ATOM 654 O O . PHE A 1 94 ? -12.575 2.789 0.058 1.00 74.38 94 PHE A O 1
ATOM 661 N N . ARG A 1 95 ? -13.238 4.090 1.766 1.00 78.75 95 ARG A N 1
ATOM 662 C CA . ARG A 1 95 ? -12.635 5.324 1.244 1.00 78.75 95 ARG A CA 1
ATOM 663 C C . ARG A 1 95 ? -11.115 5.237 1.247 1.00 78.75 95 ARG A C 1
ATOM 665 O O . ARG A 1 95 ? -10.512 5.644 0.267 1.00 78.75 95 ARG A O 1
ATOM 672 N N . GLY A 1 96 ? -10.513 4.650 2.283 1.00 79.25 96 GLY A N 1
ATOM 673 C CA . GLY A 1 96 ? -9.070 4.395 2.328 1.00 79.25 96 GLY A CA 1
ATOM 674 C C . GLY A 1 96 ? -8.599 3.488 1.187 1.00 79.25 96 GLY A C 1
ATOM 675 O O . GLY A 1 96 ? -7.637 3.810 0.499 1.00 79.25 96 GLY A O 1
ATOM 676 N N . ALA A 1 97 ? -9.317 2.398 0.909 1.00 82.19 97 ALA A N 1
ATOM 677 C CA . ALA A 1 97 ? -8.993 1.510 -0.209 1.00 82.19 97 ALA A CA 1
ATOM 678 C C . ALA A 1 97 ? -9.100 2.220 -1.571 1.00 82.19 97 ALA A C 1
ATOM 680 O O . ALA A 1 97 ? -8.196 2.103 -2.400 1.00 82.19 97 ALA A O 1
ATOM 681 N N . ILE A 1 98 ? -10.161 3.006 -1.786 1.00 82.50 98 ILE A N 1
ATOM 682 C CA . ILE A 1 98 ? -10.317 3.832 -2.994 1.00 82.50 98 ILE A CA 1
ATOM 683 C C . ILE A 1 98 ? -9.201 4.875 -3.089 1.00 82.50 98 ILE A C 1
ATOM 685 O O . ILE A 1 98 ? -8.670 5.095 -4.174 1.00 82.50 98 ILE A O 1
ATOM 689 N N . ALA A 1 99 ? -8.814 5.479 -1.966 1.00 83.69 99 ALA A N 1
ATOM 690 C CA . ALA A 1 99 ? -7.747 6.464 -1.890 1.00 83.69 99 ALA A CA 1
ATOM 691 C C . ALA A 1 99 ? -6.421 5.890 -2.398 1.00 83.69 99 ALA A C 1
ATOM 693 O O . ALA A 1 99 ? -5.827 6.462 -3.308 1.00 83.69 99 ALA A O 1
ATOM 694 N N . VAL A 1 100 ? -5.996 4.723 -1.898 1.00 84.50 100 VAL A N 1
ATOM 695 C CA . VAL A 1 100 ? -4.756 4.070 -2.361 1.00 84.50 100 VAL A CA 1
ATOM 696 C C . VAL A 1 100 ? -4.818 3.747 -3.851 1.00 84.50 100 VAL A C 1
ATOM 698 O O . VAL A 1 100 ? -3.855 3.980 -4.583 1.00 84.50 100 VAL A O 1
ATOM 701 N N . VAL A 1 101 ? -5.958 3.236 -4.322 1.00 86.62 101 VAL A N 1
ATOM 702 C CA . VAL A 1 101 ? -6.155 2.922 -5.741 1.00 86.62 101 VAL A CA 1
ATOM 703 C C . VAL A 1 101 ? -6.041 4.189 -6.590 1.00 86.62 101 VAL A C 1
ATOM 705 O O . VAL A 1 101 ? -5.268 4.201 -7.548 1.00 86.62 101 VAL A O 1
ATOM 708 N N . ALA A 1 102 ? -6.723 5.268 -6.211 1.00 85.62 102 ALA A N 1
ATOM 709 C CA . ALA A 1 102 ? -6.646 6.555 -6.894 1.00 85.62 102 ALA A CA 1
ATOM 710 C C . ALA A 1 102 ? -5.216 7.125 -6.887 1.00 85.62 102 ALA A C 1
ATOM 712 O O . ALA A 1 102 ? -4.723 7.550 -7.931 1.00 85.62 102 ALA A O 1
ATOM 713 N N . GLY A 1 103 ? -4.515 7.058 -5.751 1.00 83.31 103 GLY A N 1
ATOM 714 C CA . GLY A 1 103 ? -3.117 7.477 -5.624 1.00 83.31 103 GLY A CA 1
ATOM 715 C C . GLY A 1 103 ? -2.174 6.691 -6.540 1.00 83.31 103 GLY A C 1
ATOM 716 O O . GLY A 1 103 ? -1.323 7.283 -7.202 1.00 83.31 103 GLY A O 1
ATOM 717 N N . SER A 1 104 ? -2.374 5.374 -6.664 1.00 84.19 104 SER A N 1
ATOM 718 C CA . SER A 1 104 ? -1.578 4.524 -7.563 1.00 84.19 104 SER A CA 1
ATOM 719 C C . SER A 1 104 ? -1.814 4.822 -9.051 1.00 84.19 104 SER A C 1
ATOM 721 O O . SER A 1 104 ? -0.878 4.756 -9.850 1.00 84.19 104 SER A O 1
ATOM 723 N N . ILE A 1 105 ? -3.044 5.187 -9.435 1.00 85.31 105 ILE A N 1
ATOM 724 C CA . ILE A 1 105 ? -3.374 5.609 -10.805 1.00 85.31 105 ILE A CA 1
ATOM 725 C C . ILE A 1 105 ? -2.722 6.960 -11.096 1.00 85.31 105 ILE A C 1
ATOM 727 O O . ILE A 1 105 ? -2.081 7.116 -12.133 1.00 85.31 105 ILE A O 1
ATOM 731 N N . LEU A 1 106 ? -2.828 7.911 -10.164 1.00 81.56 106 LEU A N 1
ATOM 732 C CA . LEU A 1 106 ? -2.217 9.232 -10.298 1.00 81.56 106 LEU A CA 1
ATOM 733 C C . LEU A 1 106 ? -0.697 9.127 -10.476 1.00 81.56 106 LEU A C 1
ATOM 735 O O . LEU A 1 106 ? -0.141 9.748 -11.379 1.00 81.56 106 LEU A O 1
ATOM 739 N N . TYR A 1 107 ? -0.039 8.286 -9.673 1.00 75.69 107 TYR A N 1
ATOM 740 C CA . TYR A 1 107 ? 1.386 7.988 -9.820 1.00 75.69 107 TYR A CA 1
ATOM 741 C C . TYR A 1 107 ? 1.723 7.476 -11.227 1.00 75.69 107 TYR A C 1
ATOM 743 O O . TYR A 1 107 ? 2.688 7.929 -11.839 1.00 75.69 107 TYR A O 1
ATOM 751 N N . ARG A 1 108 ? 0.899 6.576 -11.780 1.00 77.50 108 ARG A N 1
ATOM 752 C CA . ARG A 1 108 ? 1.085 6.044 -13.138 1.00 77.50 108 ARG A CA 1
ATOM 753 C C . ARG A 1 108 ? 0.906 7.103 -14.225 1.00 77.50 108 ARG A C 1
ATOM 755 O O . ARG A 1 108 ? 1.660 7.083 -15.191 1.00 77.50 108 ARG 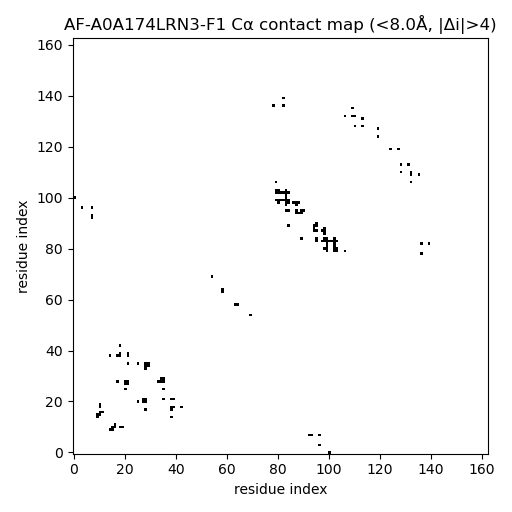A O 1
ATOM 762 N N . LEU A 1 109 ? -0.039 8.031 -14.064 1.00 72.69 109 LEU A N 1
ATOM 763 C CA . LEU A 1 109 ? -0.242 9.150 -14.995 1.00 72.69 109 LEU A CA 1
ATOM 764 C C . LEU A 1 109 ? 0.947 10.110 -14.990 1.00 72.69 109 LEU A C 1
ATOM 766 O O . LEU A 1 109 ? 1.435 10.497 -16.048 1.00 72.69 109 LEU A O 1
ATOM 770 N N . VAL A 1 110 ? 1.444 10.446 -13.801 1.00 70.75 110 VAL A N 1
ATOM 771 C CA . VAL A 1 110 ? 2.670 11.231 -13.638 1.00 70.75 110 VAL A CA 1
ATOM 772 C C . VAL A 1 110 ? 3.841 10.518 -14.312 1.00 70.75 110 VAL A C 1
ATOM 774 O O . VAL A 1 110 ? 4.522 11.114 -15.136 1.00 70.75 110 VAL A O 1
ATOM 777 N N . TYR A 1 111 ? 4.056 9.237 -14.014 1.00 65.62 111 TYR A N 1
ATOM 778 C CA . TYR A 1 111 ? 5.146 8.457 -14.600 1.00 65.62 111 TYR A CA 1
ATOM 779 C C . TYR A 1 111 ? 5.067 8.403 -16.138 1.00 65.62 111 TYR A C 1
ATOM 781 O O . TYR A 1 111 ? 6.077 8.569 -16.820 1.00 65.62 111 TYR A O 1
ATOM 789 N N . ALA A 1 112 ? 3.864 8.237 -16.694 1.00 66.31 112 ALA A N 1
ATOM 790 C CA . ALA A 1 112 ? 3.634 8.229 -18.137 1.00 66.31 112 ALA A CA 1
ATOM 791 C C . ALA A 1 112 ? 3.915 9.591 -18.795 1.00 66.31 112 ALA A C 1
ATOM 793 O O . ALA A 1 112 ? 4.573 9.634 -19.833 1.00 66.31 112 ALA A O 1
ATOM 794 N N . LEU A 1 113 ? 3.477 10.700 -18.182 1.00 62.62 113 LEU A N 1
ATOM 795 C CA . LEU A 1 113 ? 3.775 12.057 -18.662 1.00 62.62 113 LEU A CA 1
ATOM 796 C C . LEU A 1 113 ? 5.283 12.306 -18.735 1.00 62.62 113 LEU A C 1
ATOM 798 O O . LEU A 1 113 ? 5.772 12.916 -19.676 1.00 62.62 113 LEU A O 1
ATOM 802 N N . VAL A 1 114 ? 6.024 11.787 -17.765 1.00 59.50 114 VAL A N 1
ATOM 803 C CA . VAL A 1 114 ? 7.473 11.975 -17.651 1.00 59.50 114 VAL A CA 1
ATOM 804 C C . VAL A 1 114 ? 8.225 11.197 -18.721 1.00 59.50 114 VAL A C 1
ATOM 806 O O . VAL A 1 114 ? 9.154 11.729 -19.327 1.00 59.50 114 VAL A O 1
ATOM 809 N N . LEU A 1 115 ? 7.799 9.961 -18.993 1.00 59.72 115 LEU A N 1
ATOM 810 C CA . LEU A 1 115 ? 8.329 9.175 -20.106 1.00 59.72 115 LEU A CA 1
ATOM 811 C C . LEU A 1 115 ? 8.013 9.815 -21.462 1.00 59.72 115 LEU A C 1
ATOM 813 O O . LEU A 1 115 ? 8.842 9.762 -22.371 1.00 59.72 115 LEU A O 1
ATOM 817 N N . TYR A 1 116 ? 6.842 10.440 -21.599 1.00 59.72 116 TYR A N 1
ATOM 818 C CA . TYR A 1 116 ? 6.422 11.081 -22.842 1.00 59.72 116 TYR A CA 1
ATOM 819 C C . TYR A 1 116 ? 7.288 12.293 -23.205 1.00 59.72 116 TYR A C 1
ATOM 821 O O . TYR A 1 116 ? 7.637 12.465 -24.372 1.00 59.72 116 TYR A O 1
ATOM 829 N N . THR A 1 117 ? 7.709 13.098 -22.224 1.00 56.31 117 THR A N 1
ATOM 830 C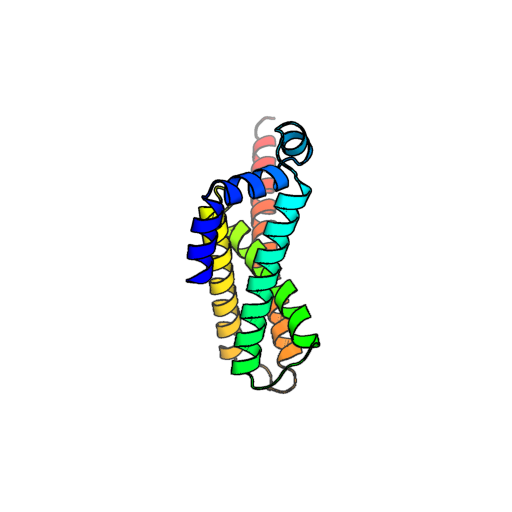 CA . THR A 1 117 ? 8.533 14.292 -22.481 1.00 56.31 117 THR A CA 1
ATOM 831 C C . THR A 1 117 ? 9.953 13.960 -22.977 1.00 56.31 117 THR A C 1
ATOM 833 O O . THR A 1 117 ? 10.645 14.860 -23.434 1.00 56.31 117 THR A O 1
ATOM 836 N N . LYS A 1 118 ? 10.395 12.688 -22.954 1.00 51.41 118 LYS A N 1
ATOM 837 C CA . LYS A 1 118 ? 11.613 12.184 -23.635 1.00 51.41 118 LYS A CA 1
ATOM 838 C C . LYS A 1 118 ? 12.926 12.961 -23.374 1.00 51.41 118 LYS A C 1
ATOM 840 O O . LYS A 1 118 ? 13.844 12.895 -24.184 1.00 51.41 118 LYS A O 1
ATOM 845 N N . VAL A 1 119 ? 13.060 13.669 -22.247 1.00 47.56 119 VAL A N 1
ATOM 846 C CA . VAL A 1 119 ? 14.197 14.593 -22.029 1.00 47.56 119 VAL A CA 1
ATOM 847 C C . VAL A 1 119 ? 15.519 13.898 -21.636 1.00 47.56 119 VAL A C 1
ATOM 849 O O . VAL A 1 119 ? 16.555 14.547 -21.713 1.00 47.56 119 VAL A O 1
ATOM 852 N N . VAL A 1 120 ? 15.568 12.608 -21.248 1.00 44.22 120 VAL A N 1
ATOM 853 C CA . VAL A 1 120 ? 16.833 11.998 -20.755 1.00 44.22 120 VAL A CA 1
ATOM 854 C C . VAL A 1 120 ? 17.042 10.525 -21.185 1.00 44.22 120 VAL A C 1
ATOM 856 O O . VAL A 1 120 ? 16.093 9.743 -21.097 1.00 44.22 120 VAL A O 1
ATOM 859 N N . PRO A 1 121 ? 18.262 10.132 -21.628 1.00 45.25 121 PRO A N 1
ATOM 860 C CA . PRO A 1 121 ? 18.627 8.770 -22.052 1.00 45.25 121 PRO A CA 1
ATOM 861 C C . PRO A 1 121 ? 18.496 7.669 -20.979 1.00 45.25 121 PRO A C 1
ATOM 863 O O . PRO A 1 121 ? 18.497 7.914 -19.771 1.00 45.25 121 PRO A O 1
ATOM 866 N N . VAL A 1 122 ? 18.391 6.433 -21.484 1.00 48.72 122 VAL A N 1
ATOM 867 C CA . VAL A 1 122 ? 17.943 5.195 -20.816 1.00 48.72 122 VAL A CA 1
ATOM 868 C C . VAL A 1 122 ? 18.805 4.750 -19.620 1.00 48.72 122 VAL A C 1
ATOM 870 O O . VAL A 1 122 ? 18.281 4.193 -18.655 1.00 48.72 122 VAL A O 1
ATOM 873 N N . ASP A 1 123 ? 20.099 5.058 -19.625 1.00 48.44 123 ASP A N 1
ATOM 874 C CA . ASP A 1 123 ? 21.067 4.573 -18.629 1.00 48.44 123 ASP A CA 1
ATOM 875 C C . ASP A 1 123 ? 20.984 5.292 -17.265 1.00 48.44 123 ASP A C 1
ATOM 877 O O . ASP A 1 123 ? 21.303 4.710 -16.229 1.00 48.44 123 ASP A O 1
ATOM 881 N N . CYS A 1 124 ? 20.447 6.519 -17.226 1.00 50.44 124 CYS A N 1
ATOM 882 C CA . CYS A 1 124 ? 20.192 7.291 -15.996 1.00 50.44 124 CYS A CA 1
ATOM 883 C C . CYS A 1 124 ? 18.714 7.269 -15.559 1.00 50.44 124 CYS A C 1
ATOM 885 O O . CYS A 1 124 ? 18.315 8.001 -14.645 1.00 50.44 124 CYS A O 1
ATOM 887 N N . LEU A 1 125 ? 17.877 6.428 -16.182 1.00 51.22 125 LEU A N 1
ATOM 888 C CA . LEU A 1 125 ? 16.425 6.442 -15.980 1.00 51.22 125 LEU A CA 1
ATOM 889 C C . LEU A 1 125 ? 15.991 6.195 -14.543 1.00 51.22 125 LEU A C 1
ATOM 891 O O . LEU A 1 125 ? 14.996 6.781 -14.141 1.00 51.22 125 LEU A O 1
ATOM 895 N N . LYS A 1 126 ? 16.695 5.376 -13.750 1.00 51.50 126 LYS A N 1
ATOM 896 C CA . LYS A 1 126 ? 16.346 5.151 -12.330 1.00 51.50 126 LYS A CA 1
ATOM 897 C C . LYS A 1 126 ? 16.516 6.420 -11.490 1.00 51.50 126 LYS A C 1
ATOM 899 O O . LYS A 1 126 ? 15.671 6.714 -10.653 1.00 51.50 126 LYS A O 1
ATOM 904 N N . LEU A 1 127 ? 17.572 7.191 -11.749 1.00 52.94 127 LEU A N 1
ATOM 905 C CA . LEU A 1 127 ? 17.861 8.451 -11.058 1.00 52.94 127 LEU A CA 1
ATOM 906 C C . LEU A 1 127 ? 16.885 9.549 -11.489 1.00 52.94 127 LEU A C 1
ATOM 908 O O . LEU A 1 127 ? 16.336 10.256 -10.650 1.00 52.94 127 LEU A O 1
ATOM 912 N N . VAL A 1 128 ? 16.597 9.634 -12.788 1.00 55.19 128 VAL A N 1
ATOM 913 C CA . VAL A 1 128 ? 15.638 10.602 -13.335 1.00 55.19 128 VAL A CA 1
ATOM 914 C C . VAL A 1 128 ? 14.207 10.256 -12.924 1.00 55.19 128 VAL A C 1
ATOM 916 O O . VAL A 1 128 ? 13.479 11.135 -12.481 1.00 55.19 128 VAL A O 1
ATOM 919 N N . THR A 1 129 ? 13.795 8.987 -12.967 1.00 53.09 129 THR A N 1
ATOM 920 C CA . THR A 1 129 ? 12.471 8.583 -12.462 1.00 53.09 129 THR A CA 1
ATOM 921 C C . THR A 1 129 ? 12.352 8.799 -10.961 1.00 53.09 129 THR A C 1
ATOM 923 O O . THR A 1 129 ? 11.315 9.287 -10.532 1.00 53.09 129 THR A O 1
ATOM 926 N N . ALA A 1 130 ? 13.393 8.547 -10.162 1.00 55.47 130 ALA A N 1
ATOM 927 C CA . ALA A 1 130 ? 13.385 8.875 -8.736 1.00 55.47 130 ALA A CA 1
ATOM 928 C C . ALA A 1 130 ? 13.261 10.388 -8.483 1.00 55.47 130 ALA A C 1
ATOM 930 O O . ALA A 1 130 ? 12.417 10.802 -7.691 1.00 55.47 130 ALA A O 1
ATOM 931 N N . LEU A 1 131 ? 14.041 11.220 -9.184 1.00 58.94 131 LEU A N 1
ATOM 932 C CA . LEU A 1 131 ? 13.999 12.681 -9.055 1.00 58.94 131 LEU A CA 1
ATOM 933 C C . LEU A 1 131 ? 12.643 13.249 -9.485 1.00 58.94 131 LEU A C 1
ATOM 935 O O . LEU A 1 131 ? 12.104 14.161 -8.865 1.00 58.94 131 LEU A O 1
ATOM 939 N N . VAL A 1 132 ? 12.064 12.688 -10.540 1.00 54.75 132 VAL A N 1
ATOM 940 C CA . VAL A 1 132 ? 10.794 13.156 -11.074 1.00 54.75 132 VAL A CA 1
ATOM 941 C C . VAL A 1 132 ? 9.612 12.655 -10.249 1.00 54.75 132 VAL A C 1
ATOM 943 O O . VAL A 1 132 ? 8.680 13.415 -10.009 1.00 54.75 132 VAL A O 1
ATOM 946 N N . VAL A 1 133 ? 9.656 11.424 -9.738 1.00 53.06 133 VAL A N 1
ATOM 947 C CA . VAL A 1 133 ? 8.703 10.948 -8.727 1.00 53.06 133 VAL A CA 1
ATOM 948 C C . VAL A 1 133 ? 8.793 11.826 -7.481 1.00 53.06 133 VAL A C 1
ATOM 950 O O . VAL A 1 133 ? 7.760 12.247 -6.970 1.00 53.06 133 VAL A O 1
ATOM 953 N N . ALA A 1 134 ? 10.000 12.188 -7.039 1.00 57.22 134 ALA A N 1
ATOM 954 C CA . ALA A 1 134 ? 10.197 13.109 -5.923 1.00 57.22 134 ALA A CA 1
ATOM 955 C C . ALA A 1 134 ? 9.607 14.502 -6.208 1.00 57.22 134 ALA A C 1
ATOM 957 O O . ALA A 1 134 ? 8.863 15.024 -5.381 1.00 57.22 134 ALA A O 1
ATOM 958 N N . LEU A 1 135 ? 9.848 15.080 -7.390 1.00 55.66 135 LEU A N 1
ATOM 959 C CA . LEU A 1 135 ? 9.272 16.367 -7.801 1.00 55.66 135 LEU A CA 1
ATOM 960 C C . LEU A 1 135 ? 7.748 16.311 -7.968 1.00 55.66 135 LEU A C 1
ATOM 962 O O . LEU A 1 135 ? 7.047 17.262 -7.627 1.00 55.66 135 LEU A O 1
ATOM 966 N N . ALA A 1 136 ? 7.206 15.198 -8.449 1.00 54.03 136 ALA A N 1
ATOM 967 C CA . ALA A 1 136 ? 5.774 15.024 -8.628 1.00 54.03 136 ALA A CA 1
ATOM 968 C C . ALA A 1 136 ? 5.032 14.687 -7.333 1.00 54.03 136 ALA A C 1
ATOM 970 O O . ALA A 1 136 ? 3.845 14.973 -7.242 1.00 54.03 136 ALA A O 1
ATOM 971 N N . ILE A 1 137 ? 5.707 14.122 -6.328 1.00 53.06 137 ILE A N 1
ATOM 972 C CA . ILE A 1 137 ? 5.214 14.046 -4.944 1.00 53.06 137 ILE A CA 1
ATOM 973 C C . ILE A 1 137 ? 5.334 15.426 -4.271 1.00 53.06 137 ILE A C 1
ATOM 975 O O . ILE A 1 137 ? 4.452 15.817 -3.499 1.00 53.06 137 ILE A O 1
ATOM 979 N N . ALA A 1 138 ? 6.375 16.201 -4.599 1.00 53.00 138 ALA A N 1
ATOM 980 C CA . ALA A 1 138 ? 6.556 17.572 -4.125 1.00 53.00 138 ALA A CA 1
ATOM 981 C C . ALA A 1 138 ? 5.484 18.527 -4.682 1.00 53.00 138 ALA A C 1
ATOM 983 O O . ALA A 1 138 ? 4.990 19.389 -3.966 1.00 53.00 138 ALA A O 1
ATOM 984 N N . ALA A 1 139 ? 5.048 18.362 -5.931 1.00 53.09 139 ALA A N 1
ATOM 985 C CA . ALA A 1 139 ? 4.039 19.222 -6.550 1.00 53.09 139 ALA A CA 1
ATOM 986 C C . ALA A 1 139 ? 2.692 19.296 -5.778 1.00 53.09 139 ALA A C 1
ATOM 988 O O . ALA A 1 139 ? 2.240 20.410 -5.500 1.00 53.09 139 ALA A O 1
ATOM 989 N N . PRO A 1 140 ? 2.032 18.188 -5.375 1.00 52.62 140 PRO A N 1
ATOM 990 C CA . PRO A 1 140 ? 0.809 18.237 -4.577 1.00 52.62 140 PRO A CA 1
ATOM 991 C C . PRO A 1 140 ? 1.059 18.683 -3.130 1.00 52.62 140 PRO A C 1
ATOM 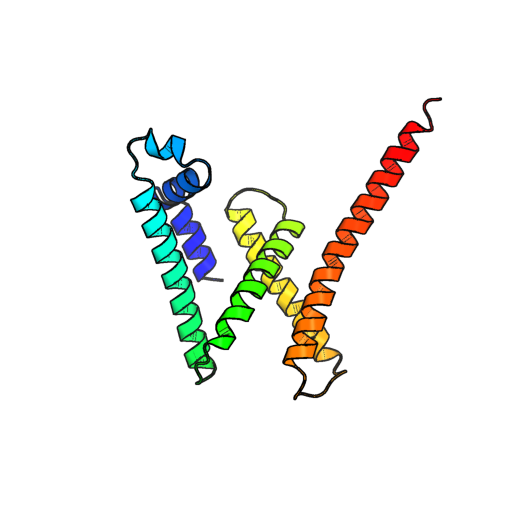993 O O . PRO A 1 140 ? 0.205 19.369 -2.570 1.00 52.62 140 PRO A O 1
ATOM 996 N N . SER A 1 141 ? 2.218 18.379 -2.535 1.00 52.03 141 SER A N 1
ATOM 997 C CA . SER A 1 141 ? 2.564 18.833 -1.176 1.00 52.03 141 SER A CA 1
ATOM 998 C C . SER A 1 141 ? 2.870 20.339 -1.124 1.00 52.03 141 SER A C 1
ATOM 1000 O O . SER A 1 141 ? 2.412 21.034 -0.216 1.00 52.03 141 SER A O 1
ATOM 1002 N N . ILE A 1 142 ? 3.499 20.890 -2.163 1.00 49.75 142 ILE A N 1
ATOM 1003 C CA . ILE A 1 142 ? 3.632 22.334 -2.389 1.00 49.75 142 ILE A CA 1
ATOM 1004 C C . ILE A 1 142 ? 2.246 22.944 -2.621 1.00 49.75 142 ILE A C 1
ATOM 1006 O O . ILE A 1 142 ? 1.893 23.925 -1.975 1.00 49.75 142 ILE A O 1
ATOM 1010 N N . ARG A 1 143 ? 1.386 22.345 -3.452 1.00 47.88 143 ARG A N 1
ATOM 1011 C CA . ARG A 1 143 ? 0.030 22.871 -3.694 1.00 47.88 143 ARG A CA 1
ATOM 1012 C C . ARG A 1 143 ? -0.827 22.913 -2.418 1.00 47.88 143 ARG A C 1
ATOM 1014 O O . ARG A 1 143 ? -1.565 23.877 -2.218 1.00 47.88 143 ARG A O 1
ATOM 1021 N N . GLN A 1 144 ? -0.690 21.929 -1.527 1.00 53.59 144 GLN A N 1
ATOM 1022 C CA . GLN A 1 144 ? -1.329 21.919 -0.203 1.00 53.59 144 GLN A CA 1
ATOM 1023 C C . GLN A 1 144 ? -0.754 22.989 0.737 1.00 53.59 144 GLN A C 1
ATOM 1025 O O . GLN A 1 144 ? -1.522 23.676 1.411 1.00 53.59 144 GLN A O 1
ATOM 1030 N N . TRP A 1 145 ? 0.564 23.210 0.732 1.00 41.31 145 TRP A N 1
ATOM 1031 C CA . TRP A 1 145 ? 1.203 24.302 1.479 1.00 41.31 145 TRP A CA 1
ATOM 1032 C C . TRP A 1 145 ? 0.759 25.688 0.980 1.00 41.31 145 TRP A C 1
ATOM 1034 O O . TRP A 1 145 ? 0.453 26.575 1.779 1.00 41.31 145 TRP A O 1
ATOM 1044 N N . TRP A 1 146 ? 0.627 25.869 -0.337 1.00 41.28 146 TRP A N 1
ATOM 1045 C CA . TRP A 1 146 ? 0.137 27.106 -0.960 1.00 41.28 146 TRP A CA 1
ATOM 1046 C C . TRP A 1 146 ? -1.356 27.345 -0.668 1.00 41.28 146 TRP A C 1
ATOM 1048 O O . TRP A 1 146 ? -1.756 28.475 -0.370 1.00 41.28 146 TRP A O 1
ATOM 1058 N N . ALA A 1 147 ? -2.182 26.292 -0.678 1.00 54.88 147 ALA A N 1
ATOM 1059 C CA . ALA A 1 147 ? -3.592 26.346 -0.277 1.00 54.88 147 ALA A CA 1
ATOM 1060 C C . ALA A 1 147 ? -3.765 26.659 1.225 1.00 54.88 147 ALA A C 1
ATOM 1062 O O . ALA A 1 147 ? -4.679 27.387 1.619 1.00 54.88 147 ALA A O 1
ATOM 1063 N N . PHE A 1 148 ? -2.862 26.163 2.074 1.00 54.53 148 PHE A N 1
ATOM 1064 C CA . PHE A 1 148 ? -2.818 26.483 3.501 1.00 54.53 148 PHE A CA 1
ATOM 1065 C C . PHE A 1 148 ? -2.393 27.942 3.753 1.00 54.53 148 PHE A C 1
ATOM 1067 O O . PHE A 1 148 ? -3.031 28.644 4.539 1.00 54.53 148 PHE A O 1
ATOM 1074 N N . GLN A 1 149 ? -1.386 28.446 3.029 1.00 57.84 149 GLN A N 1
ATOM 1075 C CA . GLN A 1 149 ? -0.941 29.849 3.087 1.00 57.84 149 GLN A CA 1
ATOM 1076 C C . GLN A 1 149 ? -2.029 30.835 2.636 1.00 57.84 149 GLN A C 1
ATOM 1078 O O . GLN A 1 149 ? -2.245 31.864 3.279 1.00 57.84 149 GLN A O 1
ATOM 1083 N N . THR A 1 150 ? -2.769 30.516 1.572 1.00 56.44 150 THR A N 1
ATOM 1084 C CA . THR A 1 150 ? -3.885 31.357 1.100 1.00 56.44 150 THR A CA 1
ATOM 1085 C C . THR A 1 150 ? -5.068 31.360 2.070 1.00 56.44 150 THR A C 1
ATOM 1087 O O . THR A 1 150 ? -5.649 32.422 2.303 1.00 56.44 150 THR A O 1
ATOM 1090 N N . ARG A 1 151 ? -5.388 30.229 2.717 1.00 57.34 151 ARG A N 1
ATOM 1091 C CA . ARG A 1 151 ? -6.397 30.173 3.795 1.00 57.34 151 ARG A CA 1
ATOM 1092 C C . ARG A 1 151 ? -5.963 30.948 5.043 1.00 57.34 151 ARG A C 1
ATOM 1094 O O . ARG A 1 151 ? -6.765 31.702 5.588 1.00 57.34 151 ARG A O 1
ATOM 1101 N N . LYS A 1 152 ? -4.691 30.851 5.450 1.00 56.28 152 LYS A N 1
ATOM 1102 C CA . LYS A 1 152 ? -4.131 31.605 6.587 1.00 56.28 152 LYS A CA 1
ATOM 1103 C C . LYS A 1 152 ? -4.127 33.118 6.328 1.00 56.28 152 LYS A C 1
ATOM 1105 O O . LYS A 1 152 ? -4.490 33.885 7.215 1.00 56.28 152 LYS A O 1
ATOM 1110 N N . ARG A 1 153 ? -3.798 33.555 5.103 1.00 54.66 153 ARG A N 1
ATOM 1111 C CA . ARG A 1 153 ? -3.886 34.970 4.687 1.00 54.66 153 ARG A CA 1
ATOM 1112 C C . ARG A 1 153 ? -5.324 35.501 4.694 1.00 54.66 153 ARG A C 1
ATOM 1114 O O . ARG A 1 153 ? -5.534 36.621 5.142 1.00 54.66 153 ARG A O 1
ATOM 1121 N N . ARG A 1 154 ? -6.316 34.702 4.277 1.00 56.59 154 ARG A N 1
ATOM 1122 C CA . ARG A 1 154 ? -7.743 35.081 4.347 1.00 56.59 154 ARG A CA 1
ATOM 1123 C C . ARG A 1 154 ? -8.274 35.147 5.787 1.00 56.59 154 ARG A C 1
ATOM 1125 O O . ARG A 1 154 ? -8.993 36.083 6.113 1.00 56.59 154 ARG A O 1
ATOM 1132 N N . ALA A 1 155 ? -7.862 34.233 6.668 1.00 58.84 155 ALA A N 1
ATOM 1133 C CA . ALA A 1 155 ? -8.226 34.271 8.091 1.00 58.84 155 ALA A CA 1
ATOM 1134 C C . ALA A 1 155 ? -7.588 35.457 8.849 1.00 58.84 155 ALA A C 1
ATOM 1136 O O . ALA A 1 155 ? -8.203 36.031 9.744 1.00 58.84 155 ALA A O 1
ATOM 1137 N N . LEU A 1 156 ? -6.370 35.866 8.473 1.00 57.62 156 LEU A N 1
ATOM 1138 C CA . LEU A 1 156 ? -5.713 37.061 9.021 1.00 57.62 156 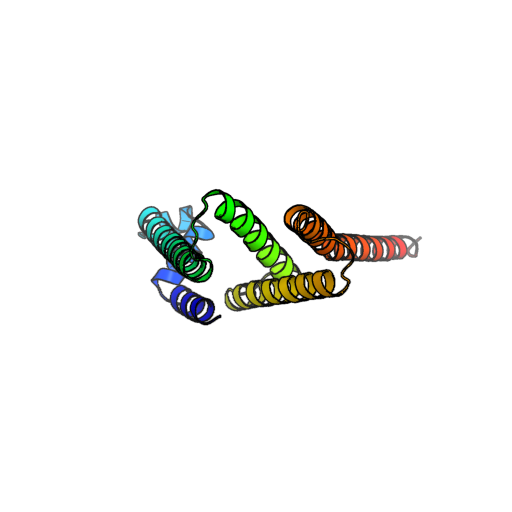LEU A CA 1
ATOM 1139 C C . LEU A 1 156 ? -6.302 38.372 8.470 1.00 57.62 156 LEU A C 1
ATOM 1141 O O . LEU A 1 156 ? -6.312 39.367 9.189 1.00 57.62 156 LEU A O 1
ATOM 1145 N N . ALA A 1 157 ? -6.829 38.373 7.241 1.00 58.62 157 ALA A N 1
ATOM 1146 C CA . ALA A 1 157 ? -7.536 39.522 6.671 1.00 58.62 157 ALA A CA 1
ATOM 1147 C C . ALA A 1 157 ? -8.881 39.801 7.373 1.00 58.62 157 ALA A C 1
ATOM 1149 O O . ALA A 1 157 ? -9.246 40.961 7.524 1.00 58.62 157 ALA A O 1
ATOM 1150 N N . GLY A 1 158 ? -9.569 38.769 7.881 1.00 55.59 158 GLY A N 1
ATOM 1151 C CA . GLY A 1 158 ? -10.799 38.930 8.673 1.00 55.59 158 GLY A CA 1
ATOM 1152 C C . GLY A 1 158 ? -10.587 39.581 10.048 1.00 55.59 158 GLY A C 1
ATOM 1153 O O . GLY A 1 158 ? -11.441 40.324 10.507 1.00 55.59 158 GLY A O 1
ATOM 1154 N N . ARG A 1 159 ? -9.418 39.399 10.683 1.00 53.84 159 ARG A N 1
ATOM 1155 C CA . ARG A 1 159 ? -9.096 40.014 11.994 1.00 53.84 159 ARG A CA 1
ATOM 1156 C C . ARG A 1 159 ? -8.710 41.496 11.919 1.00 53.84 159 ARG A C 1
ATOM 1158 O O . ARG A 1 159 ? -8.508 42.120 12.956 1.00 53.84 159 ARG A O 1
ATOM 1165 N N . LYS A 1 160 ? -8.549 42.051 10.713 1.00 48.62 160 LYS A N 1
ATOM 1166 C CA . LYS A 1 160 ? -8.192 43.463 10.489 1.00 48.62 160 LYS A CA 1
ATOM 1167 C C . LYS A 1 160 ? -9.394 44.353 10.146 1.00 48.62 160 LYS A C 1
ATOM 1169 O O . LYS A 1 160 ? -9.198 45.553 10.021 1.00 48.62 160 LYS A O 1
ATOM 1174 N N . GLY A 1 161 ? -10.589 43.774 9.995 1.00 47.47 161 GLY A N 1
ATOM 1175 C CA . GLY A 1 161 ? -11.845 44.495 9.746 1.00 47.47 161 GLY A CA 1
ATOM 1176 C C . GLY A 1 161 ? -12.728 44.689 10.985 1.00 47.47 161 GLY A C 1
ATOM 1177 O O . GLY A 1 161 ? -13.863 45.116 10.838 1.00 47.47 161 GLY A O 1
ATOM 1178 N N . GLU A 1 162 ? -12.232 44.353 12.181 1.00 48.28 162 GLU A N 1
ATOM 1179 C CA . GLU A 1 162 ? -12.960 44.451 13.461 1.00 48.28 162 GLU A CA 1
ATOM 1180 C C . GLU A 1 162 ? -12.234 45.384 14.457 1.00 48.28 162 GLU A C 1
ATOM 1182 O O . GLU A 1 162 ? -12.257 45.174 15.668 1.00 48.28 162 GLU A O 1
ATOM 1187 N N . LYS A 1 163 ? -11.516 46.389 13.940 1.00 38.34 163 LYS A N 1
ATOM 1188 C CA . LYS A 1 163 ? -10.954 47.502 14.715 1.00 38.34 163 LYS A CA 1
ATOM 1189 C C . LYS A 1 163 ? -11.367 48.825 14.102 1.00 38.34 163 LYS A C 1
ATOM 1191 O O . LYS A 1 163 ? -11.322 48.901 12.855 1.00 38.34 163 LYS A O 1
#

pLDDT: mean 71.77, std 14.04, range [38.34, 92.38]

Sequence (163 aa):
MLAGVLLVAFLGTRLGLSIRATGDNRDMVRSSSINPNFTITIGLCVANALTGLSGAVVGQAQKTADINSGTGIVVIGLACLIIGETIVGRGAMFRGAIAVVAGSILYRLVYALVLYTKVVPVDCLKLVTALVVALAIAAPSIRQWWAFQTRKRRALAGRKGEK

Organism: Flavonifractor plautii (NCBI:txid292800)

Mean predicted aligned error: 12.39 Å

Radius of gyration: 20.98 Å; Cα contacts (8 Å, |Δi|>4): 82; chains: 1; bounding box: 36×62×52 Å

Secondary structure (DSSP, 8-state):
-HHHHHHHHHHTSHHHHHHHHHHH-HHHHHHTT--HHHHHHHHHHHHHHHHHHHHHHHHHHHT---THHHHHHHHHHHHHHHHHHHHH-S--HHHHHHHHHHHHHHHHHHHHHHHHT--S-GGGHHHHHHHHHHHHHHHHHHHHHHHHHHHHHHHHHHTTS--